Protein AF-A0AAD7CA99-F1 (afdb_monomer)

Secondary structure (DSSP, 8-state):
-HHHHHHHHHHHHHHHTT-S-HHHHHHHHHHHHHHHHHHHHHHT-HHHHHHHHHHHHHHHHHHHHHHHHH--HHHHHHHHHHHHHHHHHHHHHHHHHHHHHHTTT---HHHHHHHHHHHHHHHHHHHHHHHHHHHHHHHHHHHHHHHHHHHHHHHHHHHHHHHHTS--------

Structure (mmCIF, N/CA/C/O backbone):
data_AF-A0AAD7CA99-F1
#
_entry.id   AF-A0AAD7CA99-F1
#
loop_
_atom_site.group_PDB
_atom_site.id
_atom_site.type_symbol
_atom_site.label_atom_id
_atom_site.label_alt_id
_atom_site.label_comp_id
_atom_site.label_asym_id
_atom_site.label_entity_id
_atom_site.label_seq_id
_atom_site.pdbx_PDB_ins_code
_atom_site.Cartn_x
_atom_site.Cartn_y
_atom_site.Cartn_z
_atom_site.occupancy
_atom_site.B_iso_or_equiv
_atom_site.auth_seq_id
_atom_site.auth_comp_id
_atom_site.auth_asym_id
_atom_site.auth_atom_id
_atom_site.pdbx_PDB_model_num
ATOM 1 N N . MET A 1 1 ? 11.800 2.278 20.782 1.00 44.44 1 MET A N 1
ATOM 2 C CA . MET A 1 1 ? 10.510 2.406 21.514 1.00 44.44 1 MET A CA 1
ATOM 3 C C . MET A 1 1 ? 10.045 1.097 22.169 1.00 44.44 1 MET A C 1
ATOM 5 O O . MET A 1 1 ? 9.128 1.158 22.972 1.00 44.44 1 MET A O 1
ATOM 9 N N . SER A 1 2 ? 10.669 -0.055 21.893 1.00 50.59 2 SER A N 1
ATOM 10 C CA . SER A 1 2 ? 10.373 -1.375 22.490 1.00 50.59 2 SER A CA 1
ATOM 11 C C . SER A 1 2 ? 10.890 -1.565 23.922 1.00 50.59 2 SER A C 1
ATOM 13 O O . SER A 1 2 ? 10.285 -2.283 24.718 1.00 50.59 2 SER A O 1
ATOM 15 N N . ASP A 1 3 ? 12.000 -0.910 24.261 1.00 47.12 3 ASP A N 1
ATOM 16 C CA . ASP A 1 3 ? 12.758 -1.244 25.477 1.00 47.12 3 ASP A CA 1
ATOM 17 C C . ASP A 1 3 ? 12.158 -0.602 26.734 1.00 47.12 3 ASP A C 1
ATOM 19 O O . ASP A 1 3 ? 12.303 -1.103 27.844 1.00 47.12 3 ASP A O 1
ATOM 23 N N . PHE A 1 4 ? 11.403 0.483 26.556 1.00 50.31 4 PHE A N 1
ATOM 24 C CA . PHE A 1 4 ? 10.720 1.167 27.652 1.00 50.31 4 PHE A CA 1
ATOM 25 C C . PHE A 1 4 ? 9.493 0.378 28.137 1.00 50.31 4 PHE A C 1
ATOM 27 O O . PHE A 1 4 ? 9.223 0.299 29.334 1.00 50.31 4 PHE A O 1
ATOM 34 N N . THR A 1 5 ? 8.777 -0.267 27.211 1.00 55.59 5 THR A N 1
ATOM 35 C CA . THR A 1 5 ? 7.621 -1.121 27.517 1.00 55.59 5 THR A CA 1
ATOM 36 C C . THR A 1 5 ? 8.023 -2.436 28.182 1.00 55.59 5 THR A C 1
ATOM 38 O O . THR A 1 5 ? 7.312 -2.900 29.073 1.00 55.59 5 THR A O 1
ATOM 41 N N . SER A 1 6 ? 9.174 -3.014 27.812 1.00 57.19 6 SER A N 1
ATOM 42 C CA . SER A 1 6 ? 9.666 -4.241 28.451 1.00 57.19 6 SER A CA 1
ATOM 43 C C . SER A 1 6 ? 10.092 -3.973 29.898 1.00 57.19 6 SER A C 1
ATOM 45 O O . SER A 1 6 ? 9.631 -4.665 30.803 1.00 57.19 6 SER A O 1
ATOM 47 N N . LEU A 1 7 ? 10.850 -2.901 30.150 1.00 56.19 7 LEU A N 1
ATOM 48 C CA . LEU A 1 7 ? 11.260 -2.480 31.497 1.00 56.19 7 LEU A CA 1
ATOM 49 C C . LEU A 1 7 ? 10.072 -2.208 32.429 1.00 56.19 7 LEU A C 1
ATOM 51 O O . LEU A 1 7 ? 10.074 -2.654 33.578 1.00 56.19 7 LEU A O 1
ATOM 55 N N . GLN A 1 8 ? 9.030 -1.535 31.935 1.00 61.47 8 GLN A N 1
ATOM 56 C CA . GLN A 1 8 ? 7.811 -1.295 32.712 1.00 61.47 8 GLN A CA 1
ATOM 57 C C . GLN A 1 8 ? 7.062 -2.590 33.041 1.00 61.47 8 GLN A C 1
ATOM 59 O O . GLN A 1 8 ? 6.598 -2.752 34.169 1.00 61.47 8 GLN A O 1
ATOM 64 N N . SER A 1 9 ? 6.974 -3.533 32.097 1.00 61.31 9 SER A N 1
ATOM 65 C CA . SER A 1 9 ? 6.319 -4.824 32.341 1.00 61.31 9 SER A CA 1
ATOM 66 C C . SER A 1 9 ? 7.059 -5.673 33.384 1.00 61.31 9 SER A C 1
ATOM 68 O O . SER A 1 9 ? 6.419 -6.258 34.256 1.00 61.31 9 SER A O 1
ATOM 70 N N . SER A 1 10 ? 8.395 -5.649 33.381 1.00 59.97 10 SER A N 1
ATOM 71 C CA . SER A 1 10 ? 9.240 -6.340 34.364 1.00 59.97 10 SER A CA 1
ATOM 72 C C . SER A 1 10 ? 9.106 -5.750 35.772 1.00 59.97 10 SER A C 1
ATOM 74 O O . SER A 1 10 ? 8.996 -6.490 36.749 1.00 59.97 10 SER A O 1
ATOM 76 N N . LEU A 1 11 ? 9.061 -4.418 35.886 1.00 66.25 11 LEU A N 1
ATOM 77 C CA . LEU A 1 11 ? 8.853 -3.711 37.157 1.00 66.25 11 LEU A CA 1
ATOM 78 C C . LEU A 1 11 ? 7.442 -3.933 37.721 1.00 66.25 11 LEU A C 1
ATOM 80 O O . LEU A 1 11 ? 7.266 -4.080 38.933 1.00 66.25 11 LEU A O 1
ATOM 84 N N . LEU A 1 12 ? 6.433 -4.002 36.851 1.00 61.66 12 LEU A N 1
ATOM 85 C CA . LEU A 1 12 ? 5.060 -4.322 37.239 1.00 61.66 12 LEU A CA 1
ATOM 86 C C . LEU A 1 12 ? 4.930 -5.771 37.725 1.00 61.66 12 LEU A C 1
ATOM 88 O O . LEU A 1 12 ? 4.331 -6.001 38.771 1.00 61.66 12 LEU A O 1
ATOM 92 N N . LEU A 1 13 ? 5.544 -6.740 37.039 1.00 62.66 13 LEU A N 1
ATOM 93 C CA . LEU A 1 13 ? 5.568 -8.138 37.488 1.00 62.66 13 LEU A CA 1
ATOM 94 C C . LEU A 1 13 ? 6.326 -8.312 38.813 1.00 62.66 13 LEU A C 1
ATOM 96 O O . LEU A 1 13 ? 5.864 -9.051 39.684 1.00 62.66 13 LEU A O 1
ATOM 100 N N . GLY A 1 14 ? 7.437 -7.592 38.997 1.00 62.72 14 GLY A N 1
ATOM 101 C CA . GLY A 1 14 ? 8.191 -7.591 40.253 1.00 62.72 14 GLY A CA 1
ATOM 102 C C . GLY A 1 14 ? 7.420 -6.965 41.419 1.00 62.72 14 GLY A C 1
ATOM 103 O O . GLY A 1 14 ? 7.389 -7.519 42.513 1.00 62.72 14 GLY A O 1
ATOM 104 N N . SER A 1 15 ? 6.723 -5.848 41.201 1.00 63.06 15 SER A N 1
ATOM 105 C CA . SER A 1 15 ? 5.888 -5.223 42.244 1.00 63.06 15 SER A CA 1
ATOM 106 C C . SER A 1 15 ? 4.639 -6.050 42.581 1.00 63.06 15 SER A C 1
ATOM 108 O O . SER A 1 15 ? 4.254 -6.143 43.748 1.00 63.06 15 SER A O 1
ATOM 110 N N . LEU A 1 16 ? 4.058 -6.745 41.598 1.00 59.56 16 LEU A N 1
ATOM 111 C CA . LEU A 1 16 ? 2.977 -7.713 41.806 1.00 59.56 16 LEU A CA 1
ATOM 112 C C . LEU A 1 16 ? 3.415 -8.912 42.661 1.00 59.56 16 LEU A C 1
ATOM 114 O O . LEU A 1 16 ? 2.600 -9.433 43.422 1.00 59.56 16 LEU A O 1
ATOM 118 N N . SER A 1 17 ? 4.686 -9.326 42.604 1.00 64.50 17 SER A N 1
ATOM 119 C CA . SER A 1 17 ? 5.211 -10.432 43.418 1.00 64.50 17 SER A CA 1
ATOM 120 C C . SER A 1 17 ? 5.534 -10.055 44.870 1.00 64.50 17 SER A C 1
ATOM 122 O O . SER A 1 17 ? 5.864 -10.946 45.657 1.00 64.50 17 SER A O 1
ATOM 124 N N . LEU A 1 18 ? 5.426 -8.776 45.245 1.00 65.44 18 LEU A N 1
ATOM 125 C CA . LEU A 1 18 ? 5.705 -8.252 46.592 1.00 65.44 18 LEU A CA 1
ATOM 126 C C . LEU A 1 18 ? 4.449 -8.081 47.464 1.00 65.44 18 LEU A C 1
ATOM 128 O O . LEU A 1 18 ? 4.558 -7.913 48.674 1.00 65.44 18 LEU A O 1
ATOM 132 N N . ILE A 1 19 ? 3.247 -8.168 46.886 1.00 62.38 19 ILE A N 1
ATOM 133 C CA . ILE A 1 19 ? 1.983 -8.008 47.624 1.00 62.38 19 ILE A CA 1
ATOM 134 C C . ILE A 1 19 ? 1.658 -9.321 48.355 1.00 62.38 19 ILE A C 1
ATOM 136 O O . ILE A 1 19 ? 1.400 -10.308 47.682 1.00 62.38 19 ILE A O 1
ATOM 140 N N . PRO A 1 20 ? 1.627 -9.413 49.690 1.00 65.31 20 PRO A N 1
ATOM 141 C CA . PRO A 1 20 ? 1.478 -10.699 50.389 1.00 65.31 20 PRO A CA 1
ATOM 142 C C . PRO A 1 20 ? 0.095 -11.355 50.216 1.00 65.31 20 PRO A C 1
ATOM 144 O O . PRO A 1 20 ? -0.068 -12.540 50.487 1.00 65.31 20 PRO A O 1
ATOM 147 N N . ASN A 1 21 ? -0.907 -10.602 49.751 1.00 75.31 21 ASN A N 1
ATOM 148 C CA . ASN A 1 21 ? -2.284 -11.069 49.643 1.00 75.31 21 ASN A CA 1
ATOM 149 C C . ASN A 1 21 ? -2.626 -11.511 48.207 1.00 75.31 21 ASN A C 1
ATOM 151 O O . ASN A 1 21 ? -2.699 -10.686 47.290 1.00 75.31 21 ASN A O 1
ATOM 155 N N . ASN A 1 22 ? -2.851 -12.814 48.014 1.00 76.88 22 ASN A N 1
ATOM 156 C CA . ASN A 1 22 ? -3.080 -13.416 46.695 1.00 76.88 22 ASN A CA 1
ATOM 157 C C . ASN A 1 22 ? -4.327 -12.858 45.991 1.00 76.88 22 ASN A C 1
ATOM 159 O O . ASN A 1 22 ? -4.307 -12.656 44.780 1.00 76.88 22 ASN A O 1
ATOM 163 N N . THR A 1 23 ? -5.389 -12.537 46.731 1.00 78.50 23 THR A N 1
ATOM 164 C CA . THR A 1 23 ? -6.612 -11.932 46.174 1.00 78.50 23 THR A CA 1
ATOM 165 C C . THR A 1 23 ? -6.355 -10.557 45.562 1.00 78.50 23 THR A C 1
ATOM 167 O O . THR A 1 23 ? -6.818 -10.293 44.455 1.00 78.50 23 THR A O 1
ATOM 170 N N . LEU A 1 24 ? -5.561 -9.701 46.215 1.00 75.62 24 LEU A N 1
ATOM 171 C CA . LEU A 1 24 ? -5.202 -8.384 45.674 1.00 75.62 24 LEU A CA 1
ATOM 172 C C . LEU A 1 24 ? -4.352 -8.498 44.403 1.00 75.62 24 LEU A C 1
ATOM 174 O O . LEU A 1 24 ? -4.574 -7.738 43.461 1.00 75.62 24 LEU A O 1
ATOM 178 N N . ARG A 1 25 ? -3.435 -9.476 44.333 1.00 75.50 25 ARG A N 1
ATOM 179 C CA . ARG A 1 25 ? -2.657 -9.741 43.109 1.00 75.50 25 ARG A CA 1
ATOM 180 C C . ARG A 1 25 ? -3.558 -10.098 41.934 1.00 75.50 25 ARG A C 1
ATOM 182 O O . ARG A 1 25 ? -3.410 -9.508 40.869 1.00 75.50 25 ARG A O 1
ATOM 189 N N . TYR A 1 26 ? -4.503 -11.022 42.123 1.00 80.31 26 TYR A N 1
ATOM 190 C CA . TYR A 1 26 ? -5.419 -11.422 41.050 1.00 80.31 26 TYR A CA 1
ATOM 191 C C . TYR A 1 26 ? -6.293 -10.258 40.570 1.00 80.31 26 TYR A C 1
ATOM 193 O O . TYR A 1 26 ? -6.464 -10.088 39.365 1.00 80.31 26 TYR A O 1
ATOM 201 N N . VAL A 1 27 ? -6.788 -9.418 41.486 1.00 82.12 27 VAL A N 1
ATOM 202 C CA . VAL A 1 27 ? -7.575 -8.222 41.136 1.00 82.12 27 VAL A CA 1
ATOM 203 C C . VAL A 1 27 ? -6.741 -7.219 40.333 1.00 82.12 27 VAL A C 1
ATOM 205 O O . VAL A 1 27 ? -7.214 -6.704 39.322 1.00 82.12 27 VAL A O 1
ATOM 208 N N . LEU A 1 28 ? -5.487 -6.977 40.723 1.00 79.06 28 LEU A N 1
ATOM 209 C CA . LEU A 1 28 ? -4.576 -6.095 39.987 1.00 79.06 28 LEU A CA 1
ATOM 210 C C . LEU A 1 28 ? -4.239 -6.639 38.596 1.00 79.06 28 LEU A C 1
ATOM 212 O O . LEU A 1 28 ? -4.327 -5.894 37.625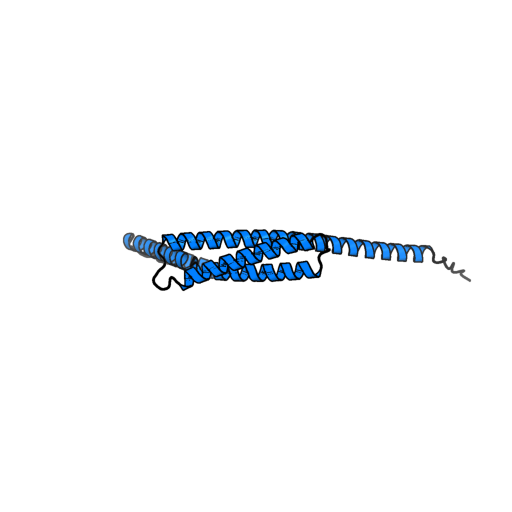 1.00 79.06 28 LEU A O 1
ATOM 216 N N . VAL A 1 29 ? -3.913 -7.929 38.473 1.00 79.81 29 VAL A N 1
ATOM 217 C CA . VAL A 1 29 ? -3.660 -8.565 37.167 1.00 79.81 29 VAL A CA 1
ATOM 218 C C . VAL A 1 29 ? -4.892 -8.472 36.268 1.00 79.81 29 VAL A C 1
ATOM 220 O O . VAL A 1 29 ? -4.762 -8.132 35.093 1.00 79.81 29 VAL A O 1
ATOM 223 N N . ALA A 1 30 ? -6.090 -8.705 36.808 1.00 79.81 30 ALA A N 1
ATOM 224 C CA . ALA A 1 30 ? -7.334 -8.567 36.057 1.00 79.81 30 ALA A CA 1
ATOM 225 C C . ALA A 1 30 ? -7.573 -7.118 35.594 1.00 79.81 30 ALA A C 1
ATOM 227 O O . ALA A 1 30 ? -7.925 -6.897 34.436 1.00 79.81 30 ALA A O 1
ATOM 228 N N . LEU A 1 31 ? -7.329 -6.126 36.456 1.00 82.44 31 LEU A N 1
ATOM 229 C CA . LEU A 1 31 ? -7.438 -4.704 36.109 1.00 82.44 31 LEU A CA 1
ATOM 230 C C . LEU A 1 31 ? -6.410 -4.279 35.052 1.00 82.44 31 LEU A C 1
ATOM 232 O O . LEU A 1 31 ? -6.764 -3.541 34.134 1.00 82.44 31 LEU A O 1
ATOM 236 N N . PHE A 1 32 ? -5.170 -4.768 35.131 1.00 79.25 32 PHE A N 1
ATOM 237 C CA . PHE A 1 32 ? -4.149 -4.538 34.104 1.00 79.25 32 PHE A CA 1
ATOM 238 C C . PHE A 1 32 ? -4.493 -5.223 32.779 1.00 79.25 32 PHE A C 1
ATOM 240 O O . PHE A 1 32 ? -4.318 -4.632 31.717 1.00 79.25 32 PHE A O 1
ATOM 247 N N . GLY A 1 33 ? -5.029 -6.443 32.819 1.00 79.81 33 GLY A N 1
ATOM 248 C CA . GLY A 1 33 ? -5.521 -7.128 31.625 1.00 79.81 33 GLY A CA 1
ATOM 249 C C . GLY A 1 33 ? -6.664 -6.361 30.959 1.00 79.81 33 GLY A C 1
ATOM 250 O O . GLY A 1 33 ? -6.655 -6.163 29.745 1.00 79.81 33 GLY A O 1
ATOM 251 N N . LEU A 1 34 ? -7.615 -5.861 31.753 1.00 81.50 34 LEU A N 1
ATOM 252 C CA . LEU A 1 34 ? -8.715 -5.020 31.277 1.00 81.50 34 LEU A CA 1
ATOM 253 C C . LEU A 1 34 ? -8.217 -3.683 30.724 1.00 81.50 34 LEU A C 1
ATOM 255 O O . LEU A 1 34 ? -8.681 -3.265 29.666 1.00 81.50 34 LEU A O 1
ATOM 259 N N . SER A 1 35 ? -7.263 -3.022 31.383 1.00 74.31 35 SER A N 1
ATOM 260 C CA . SER A 1 35 ? -6.708 -1.758 30.891 1.00 74.31 35 SER A CA 1
ATOM 261 C C . SER A 1 35 ? -5.938 -1.955 29.586 1.00 74.31 35 SER A C 1
ATOM 263 O O . SER A 1 35 ? -6.129 -1.170 28.660 1.00 74.31 35 SER A O 1
ATOM 265 N N . ALA A 1 36 ? -5.165 -3.038 29.458 1.00 73.81 36 ALA A N 1
ATOM 266 C CA . ALA A 1 36 ? -4.483 -3.418 28.223 1.00 73.81 36 ALA A CA 1
ATOM 267 C C . ALA A 1 36 ? -5.476 -3.739 27.095 1.00 73.81 36 ALA A C 1
ATOM 269 O O . ALA A 1 36 ? -5.281 -3.293 25.965 1.00 73.81 36 ALA A O 1
ATOM 270 N N . LEU A 1 37 ? -6.574 -4.440 27.397 1.00 76.38 37 LEU A N 1
ATOM 271 C CA . LEU A 1 37 ? -7.672 -4.693 26.457 1.00 76.38 37 LEU A CA 1
ATOM 272 C C . LEU A 1 37 ? -8.339 -3.395 25.997 1.00 76.38 37 LEU A C 1
ATOM 274 O O . LEU A 1 37 ? -8.536 -3.193 24.800 1.00 76.38 37 LEU A O 1
ATOM 278 N N . VAL A 1 38 ? -8.646 -2.488 26.925 1.00 74.94 38 VAL A N 1
ATOM 279 C CA . VAL A 1 38 ? -9.206 -1.170 26.602 1.00 74.94 38 VAL A CA 1
ATOM 280 C C . VAL A 1 38 ? -8.228 -0.379 25.740 1.00 74.94 38 VAL A C 1
ATOM 282 O O . VAL A 1 38 ? -8.648 0.208 24.745 1.00 74.94 38 VAL A O 1
ATOM 285 N N . HIS A 1 39 ? -6.933 -0.409 26.056 1.00 67.94 39 HIS A N 1
ATOM 286 C CA . HIS A 1 39 ? -5.893 0.237 25.257 1.00 67.94 39 HIS A CA 1
ATOM 287 C C . HIS A 1 39 ? -5.793 -0.365 23.851 1.00 67.94 39 HIS A C 1
ATOM 289 O O . HIS A 1 39 ? -5.711 0.378 22.874 1.00 67.94 39 HIS A O 1
ATOM 295 N N . ALA A 1 40 ? -5.878 -1.690 23.722 1.00 65.75 40 ALA A N 1
ATOM 296 C CA . ALA A 1 40 ? -5.882 -2.381 22.436 1.00 65.75 40 ALA A CA 1
ATOM 297 C C . ALA A 1 40 ? -7.102 -1.995 21.583 1.00 65.75 40 ALA A C 1
ATOM 299 O O . ALA A 1 40 ? -6.956 -1.691 20.399 1.00 65.75 40 ALA A O 1
ATOM 300 N N . ILE A 1 41 ? -8.290 -1.911 22.188 1.00 66.75 41 ILE A N 1
ATOM 301 C CA . ILE A 1 41 ? -9.517 -1.437 21.525 1.00 66.75 41 ILE A CA 1
ATOM 302 C C . ILE A 1 41 ? -9.382 0.041 21.122 1.00 66.75 41 ILE A C 1
ATOM 304 O O . ILE A 1 41 ? -9.840 0.452 20.053 1.00 66.75 41 ILE A O 1
ATOM 308 N N . HIS A 1 42 ? -8.719 0.848 21.952 1.00 64.75 42 HIS A N 1
ATOM 309 C CA . HIS A 1 42 ? -8.448 2.254 21.663 1.00 64.75 42 HIS A CA 1
ATOM 310 C C . HIS A 1 42 ? -7.474 2.438 20.491 1.00 64.75 42 HIS A C 1
ATOM 312 O O . HIS A 1 42 ? -7.680 3.324 19.662 1.00 64.75 42 HIS A O 1
ATOM 318 N N . LEU A 1 43 ? -6.444 1.595 20.397 1.00 59.31 43 LEU A N 1
ATOM 319 C CA . LEU A 1 43 ? -5.476 1.572 19.294 1.00 59.31 43 LEU A CA 1
ATOM 320 C C . LEU A 1 43 ? -6.093 1.041 17.993 1.00 59.31 43 LEU A C 1
ATOM 322 O O . LEU A 1 43 ? -5.735 1.496 16.910 1.00 59.31 43 LEU A O 1
ATOM 326 N N . GLN A 1 44 ? -7.064 0.131 18.087 1.00 64.38 44 GLN A N 1
ATOM 327 C CA . GLN A 1 44 ? -7.839 -0.366 16.946 1.00 64.38 44 GLN A CA 1
ATOM 328 C C . GLN A 1 44 ? -8.971 0.573 16.514 1.00 64.38 44 GLN A C 1
ATOM 330 O O . GLN A 1 44 ? -9.779 0.198 15.666 1.00 64.38 44 GLN A O 1
ATOM 335 N N . ARG A 1 45 ? -9.051 1.800 17.054 1.00 73.62 45 ARG A N 1
ATOM 336 C CA . ARG A 1 45 ? -10.066 2.770 16.628 1.00 73.62 45 ARG A CA 1
ATOM 337 C C . ARG A 1 45 ? -10.060 2.902 15.095 1.00 73.62 45 ARG A C 1
ATOM 339 O O . ARG A 1 45 ? -9.012 3.207 14.521 1.00 73.62 45 ARG A O 1
ATOM 346 N N . PRO A 1 46 ? -11.218 2.737 14.432 1.00 74.25 46 PRO A N 1
ATOM 347 C CA . PRO A 1 46 ? -11.312 2.740 12.976 1.00 74.25 46 PRO A CA 1
ATOM 348 C C . PRO A 1 46 ? -10.835 4.065 12.378 1.00 74.25 46 PRO A C 1
ATOM 350 O O . PRO A 1 46 ? -10.310 4.075 11.277 1.00 74.25 46 PRO A O 1
ATOM 353 N N . SER A 1 47 ? -10.905 5.174 13.122 1.00 77.38 47 SER A N 1
ATOM 354 C CA . SER A 1 47 ? -10.319 6.456 12.712 1.00 77.38 47 SER A CA 1
ATOM 355 C C . SER A 1 47 ? -8.790 6.424 12.583 1.00 77.38 47 SER A C 1
ATOM 357 O O . SER A 1 47 ? -8.248 7.016 11.654 1.00 77.38 47 SER A O 1
ATOM 359 N N . ILE A 1 48 ? -8.088 5.729 13.484 1.00 80.25 48 ILE A N 1
ATOM 360 C CA . ILE A 1 48 ? -6.624 5.586 13.447 1.00 80.25 48 ILE A CA 1
ATOM 361 C C . ILE A 1 48 ? -6.228 4.640 12.311 1.00 80.25 48 ILE A C 1
ATOM 363 O O . ILE A 1 48 ? -5.301 4.926 11.554 1.00 80.25 48 ILE A O 1
ATOM 367 N N . GLN A 1 49 ? -6.954 3.529 12.164 1.00 81.44 49 GLN A N 1
ATOM 368 C CA . GLN A 1 49 ? -6.728 2.578 11.074 1.00 81.44 49 GLN A CA 1
ATOM 369 C C . GLN A 1 49 ? -6.961 3.234 9.706 1.00 81.44 49 GLN A C 1
ATOM 371 O O . GLN A 1 49 ? -6.146 3.068 8.804 1.00 81.44 49 GLN A O 1
ATOM 376 N N . LEU A 1 50 ? -8.012 4.048 9.580 1.00 85.00 50 LEU A N 1
ATOM 377 C CA . LEU A 1 50 ? -8.302 4.816 8.374 1.00 85.00 50 LEU A CA 1
ATOM 378 C C . LEU A 1 50 ? -7.181 5.807 8.039 1.00 85.00 50 LEU A C 1
ATOM 380 O O . LEU A 1 50 ? -6.747 5.856 6.895 1.00 85.00 50 LEU A O 1
ATOM 384 N N . ALA A 1 51 ? -6.674 6.554 9.025 1.00 85.31 51 ALA A N 1
ATOM 385 C CA . ALA A 1 51 ? -5.570 7.492 8.807 1.00 85.31 51 ALA A CA 1
ATOM 386 C C . ALA A 1 51 ? -4.299 6.786 8.304 1.00 85.31 51 ALA A C 1
ATOM 388 O O . ALA A 1 51 ? -3.590 7.309 7.445 1.00 85.31 51 ALA A O 1
ATOM 389 N N . ARG A 1 52 ? -4.029 5.569 8.797 1.00 86.00 52 ARG A N 1
ATOM 390 C CA . ARG A 1 52 ? -2.926 4.740 8.295 1.00 86.00 52 ARG A CA 1
ATOM 391 C C . ARG A 1 52 ? -3.147 4.324 6.838 1.00 86.00 52 ARG A C 1
ATOM 393 O O . ARG A 1 52 ? -2.204 4.400 6.059 1.00 86.00 52 ARG A O 1
ATOM 400 N N . VAL A 1 53 ? -4.364 3.927 6.463 1.00 88.44 53 VAL A N 1
ATOM 401 C CA . VAL A 1 53 ? -4.690 3.595 5.064 1.00 88.44 53 VAL A CA 1
ATOM 402 C C . VAL A 1 53 ? -4.567 4.819 4.164 1.00 88.44 53 VAL A C 1
ATOM 404 O O . VAL A 1 53 ? -3.967 4.721 3.103 1.00 88.44 53 VAL A O 1
ATOM 407 N N . GLU A 1 54 ? -5.070 5.984 4.583 1.00 90.25 54 GLU A N 1
ATOM 408 C CA . GLU A 1 54 ? -4.936 7.234 3.819 1.00 90.25 54 GLU A CA 1
ATOM 409 C C . GLU A 1 54 ? -3.464 7.573 3.537 1.00 90.25 54 GLU A C 1
ATOM 411 O O . GLU A 1 54 ? -3.132 8.015 2.437 1.00 90.25 54 GLU A O 1
ATOM 416 N N . LEU A 1 55 ? -2.579 7.340 4.509 1.00 90.94 55 LEU A N 1
ATOM 417 C CA . LEU A 1 55 ? -1.140 7.518 4.338 1.00 90.94 55 LEU A CA 1
ATOM 418 C C . LEU A 1 55 ? -0.558 6.501 3.343 1.00 90.94 55 LEU A C 1
ATOM 420 O O . LEU A 1 55 ? 0.144 6.901 2.421 1.00 90.94 55 LEU A O 1
ATOM 424 N N . GLN A 1 56 ? -0.913 5.219 3.456 1.00 89.56 56 GLN A N 1
ATOM 425 C CA . GLN A 1 56 ? -0.464 4.184 2.514 1.00 89.56 56 GLN A CA 1
ATOM 426 C C . GLN A 1 56 ? -0.949 4.434 1.079 1.00 89.56 56 GLN A C 1
ATOM 428 O O . GLN A 1 56 ? -0.208 4.193 0.127 1.00 89.56 56 GLN A O 1
ATOM 433 N N . VAL A 1 57 ? -2.175 4.936 0.909 1.00 91.12 57 VAL A N 1
ATOM 434 C CA . VAL A 1 57 ? -2.712 5.323 -0.403 1.00 91.12 57 VAL A CA 1
ATOM 435 C C . VAL A 1 57 ? -1.870 6.443 -1.010 1.00 91.12 57 VAL A C 1
ATOM 437 O O . VAL A 1 57 ? -1.524 6.351 -2.182 1.00 91.12 57 VAL A O 1
ATOM 440 N N . LYS A 1 58 ? -1.499 7.464 -0.224 1.00 91.31 58 LYS A N 1
ATOM 441 C CA . LYS A 1 58 ? -0.637 8.561 -0.696 1.00 91.31 58 LYS A CA 1
ATOM 442 C C . LYS A 1 58 ? 0.754 8.078 -1.098 1.00 91.31 58 LYS A C 1
ATOM 444 O O . LYS A 1 58 ? 1.195 8.400 -2.192 1.00 91.31 58 LYS A O 1
ATOM 449 N N . GLU A 1 59 ? 1.401 7.265 -0.263 1.00 90.88 59 GLU A N 1
ATOM 450 C CA . GLU A 1 59 ? 2.702 6.665 -0.598 1.00 90.88 59 GLU A CA 1
ATOM 451 C C . GLU A 1 59 ? 2.622 5.867 -1.906 1.00 90.88 59 GLU A C 1
ATOM 453 O O . GLU A 1 59 ? 3.478 5.983 -2.776 1.00 90.88 59 GLU A O 1
ATOM 458 N N . THR A 1 60 ? 1.558 5.081 -2.082 1.00 89.25 60 THR A N 1
ATOM 459 C CA . THR A 1 60 ? 1.368 4.276 -3.296 1.00 89.25 60 THR A CA 1
ATOM 460 C C . THR A 1 60 ? 1.103 5.156 -4.523 1.00 89.25 60 THR A C 1
ATOM 462 O O . THR A 1 60 ? 1.590 4.856 -5.609 1.00 89.25 60 THR A O 1
ATOM 465 N N . GLU A 1 61 ? 0.375 6.264 -4.362 1.00 91.19 61 GLU A N 1
ATOM 466 C CA . GLU A 1 61 ? 0.133 7.255 -5.418 1.00 91.19 61 GLU A CA 1
ATOM 467 C C . GLU A 1 61 ? 1.451 7.890 -5.895 1.00 91.19 61 GLU A C 1
ATOM 469 O O . GLU A 1 61 ? 1.681 7.991 -7.101 1.00 91.19 61 GLU A O 1
ATOM 474 N N . GLU A 1 62 ? 2.350 8.231 -4.967 1.00 90.25 62 GLU A N 1
ATOM 475 C CA . GLU A 1 62 ? 3.692 8.743 -5.274 1.00 90.25 62 GLU A CA 1
ATOM 476 C C . GLU A 1 62 ? 4.546 7.707 -6.016 1.00 90.25 62 GLU A C 1
ATOM 478 O O . GLU A 1 62 ? 5.167 8.036 -7.027 1.00 90.25 62 GLU A O 1
ATOM 483 N N . ILE A 1 63 ? 4.526 6.441 -5.583 1.00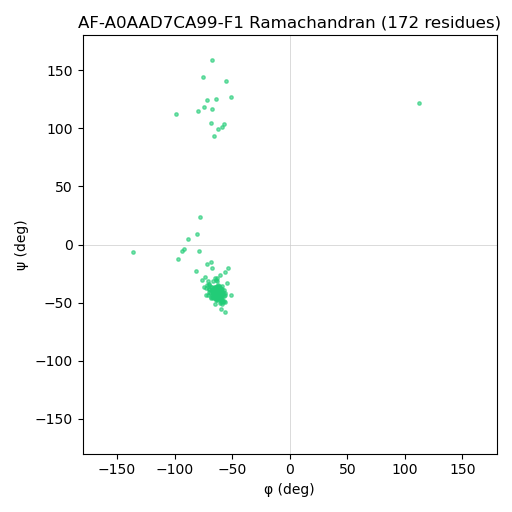 87.19 63 ILE A N 1
ATOM 484 C CA . ILE A 1 63 ? 5.267 5.357 -6.251 1.00 87.19 63 ILE A CA 1
ATOM 485 C C . ILE A 1 63 ? 4.739 5.132 -7.676 1.00 87.19 63 ILE A C 1
ATOM 487 O O . ILE A 1 63 ? 5.529 4.954 -8.602 1.00 87.19 63 ILE A O 1
ATOM 491 N N . ILE A 1 64 ? 3.421 5.181 -7.891 1.00 87.88 64 ILE A N 1
ATOM 492 C CA . ILE A 1 64 ? 2.826 5.057 -9.232 1.00 87.88 64 ILE A CA 1
ATOM 493 C C . ILE A 1 64 ? 3.222 6.238 -10.121 1.00 87.88 64 ILE A C 1
ATOM 495 O O . ILE A 1 64 ? 3.549 6.040 -11.293 1.00 87.88 64 ILE A O 1
ATOM 499 N N . GLN A 1 65 ? 3.185 7.467 -9.598 1.00 88.06 65 GLN A N 1
ATOM 500 C CA . GLN A 1 65 ? 3.612 8.650 -10.351 1.00 88.06 65 GLN A CA 1
ATOM 501 C C . GLN A 1 65 ? 5.090 8.569 -10.726 1.00 88.06 65 GLN A C 1
ATOM 503 O O . GLN A 1 65 ? 5.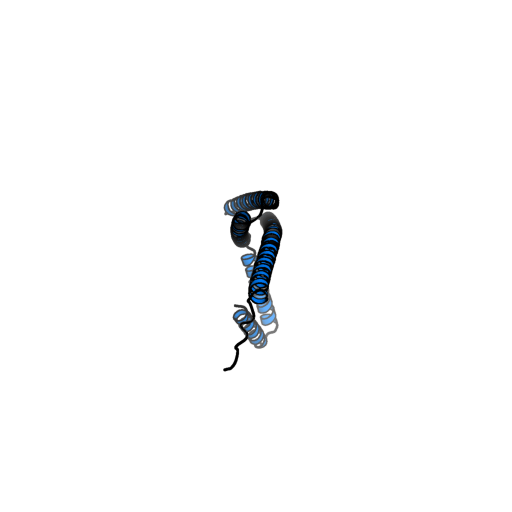442 8.844 -11.875 1.00 88.06 65 GLN A O 1
ATOM 508 N N . TYR A 1 66 ? 5.927 8.133 -9.783 1.00 86.75 66 TYR A N 1
ATOM 509 C CA . TYR A 1 66 ? 7.329 7.841 -10.026 1.00 86.75 66 TYR A CA 1
ATOM 510 C C . TYR A 1 66 ? 7.450 6.813 -11.159 1.00 86.75 66 TYR A C 1
ATOM 512 O O . TYR A 1 66 ? 7.971 7.164 -12.215 1.00 86.75 66 TYR A O 1
ATOM 520 N N . ALA A 1 67 ? 6.849 5.626 -11.028 1.00 85.50 67 ALA A N 1
ATOM 521 C CA . ALA A 1 67 ? 6.878 4.560 -12.036 1.00 85.50 67 ALA A CA 1
ATOM 522 C C . ALA A 1 67 ? 6.469 5.033 -13.440 1.00 85.50 67 ALA A C 1
ATOM 524 O O . ALA A 1 67 ? 7.133 4.728 -14.433 1.00 85.50 67 ALA A O 1
ATOM 525 N N . ARG A 1 68 ? 5.414 5.848 -13.539 1.00 84.19 68 ARG A N 1
ATOM 526 C CA . ARG A 1 68 ? 4.940 6.403 -14.816 1.00 84.19 68 ARG A CA 1
ATOM 527 C C . ARG A 1 68 ? 5.942 7.318 -15.508 1.00 84.19 68 ARG A C 1
ATOM 529 O O . ARG A 1 68 ? 5.897 7.418 -16.729 1.00 84.19 68 ARG A O 1
ATOM 536 N N . SER A 1 69 ? 6.810 7.997 -14.762 1.00 83.56 69 SER A N 1
ATOM 537 C CA . SER A 1 69 ? 7.767 8.946 -15.344 1.00 83.56 69 SER A CA 1
ATOM 538 C C . SER A 1 69 ? 8.899 8.275 -16.126 1.00 83.56 69 SER A C 1
ATOM 540 O O . SER A 1 69 ? 9.567 8.938 -16.918 1.00 83.56 69 SER A O 1
ATOM 542 N N . PHE A 1 70 ? 9.110 6.970 -15.936 1.00 80.38 70 PHE A N 1
ATOM 543 C CA . PHE A 1 70 ? 10.233 6.254 -16.538 1.00 80.38 70 PHE A CA 1
ATOM 544 C C . PHE A 1 70 ? 9.899 4.887 -17.142 1.00 80.38 70 PHE A C 1
ATOM 546 O O . PHE A 1 70 ? 10.777 4.303 -17.780 1.00 80.38 70 PHE A O 1
ATOM 553 N N . CYS A 1 71 ? 8.675 4.378 -16.970 1.00 76.00 71 CYS A N 1
ATOM 554 C CA . CYS A 1 71 ? 8.274 3.096 -17.545 1.00 76.00 71 CYS A CA 1
ATOM 555 C C . CYS A 1 71 ? 8.011 3.168 -19.060 1.00 76.00 71 CYS A C 1
ATOM 557 O O . CYS A 1 71 ? 7.453 4.153 -19.556 1.00 76.00 71 CYS A O 1
ATOM 559 N N . PRO A 1 72 ? 8.353 2.103 -19.805 1.00 73.19 72 PRO A N 1
ATOM 560 C CA . PRO A 1 72 ? 8.057 1.994 -21.228 1.00 73.19 72 PRO A CA 1
ATOM 561 C C . PRO A 1 72 ? 6.546 1.868 -21.494 1.00 73.19 72 PRO A C 1
ATOM 563 O O . PRO A 1 72 ? 5.768 1.429 -20.648 1.00 73.19 72 PRO A O 1
ATOM 566 N N . ALA A 1 73 ? 6.119 2.195 -22.720 1.00 71.25 73 ALA A N 1
ATOM 567 C CA . ALA A 1 73 ? 4.704 2.238 -23.121 1.00 71.25 73 ALA A CA 1
ATOM 568 C C . ALA A 1 73 ? 3.923 0.924 -22.891 1.00 71.25 73 ALA A C 1
ATOM 570 O O . ALA A 1 73 ? 2.702 0.952 -22.751 1.00 71.25 73 ALA A O 1
ATOM 571 N N . LYS A 1 74 ? 4.617 -0.220 -22.833 1.00 73.12 74 LYS A N 1
ATOM 572 C CA . LYS A 1 74 ? 4.019 -1.542 -22.599 1.00 73.12 74 LYS A CA 1
ATOM 573 C C . LYS A 1 74 ? 3.499 -1.709 -21.165 1.00 73.12 74 LYS A C 1
ATOM 575 O O . LYS A 1 74 ? 2.413 -2.250 -20.981 1.00 73.12 74 LYS A O 1
ATOM 580 N N . ASP A 1 75 ? 4.223 -1.175 -20.184 1.00 76.50 75 ASP A N 1
ATOM 581 C CA . ASP A 1 75 ? 3.867 -1.247 -18.758 1.00 76.50 75 ASP A CA 1
ATOM 582 C C . ASP A 1 75 ? 3.072 -0.013 -18.297 1.00 76.50 75 ASP A C 1
ATOM 584 O O . ASP A 1 75 ? 2.543 0.049 -17.189 1.00 76.50 75 ASP A O 1
ATOM 588 N N . PHE A 1 76 ? 2.910 0.976 -19.179 1.00 77.38 76 PHE A N 1
ATOM 589 C CA . PHE A 1 76 ? 2.074 2.144 -18.917 1.00 77.38 76 PHE A CA 1
ATOM 590 C C . PHE A 1 76 ? 0.592 1.778 -18.734 1.00 77.38 76 PHE A C 1
ATOM 592 O O . PHE A 1 76 ? -0.092 2.374 -17.903 1.00 77.38 76 PHE A O 1
ATOM 599 N N . LEU A 1 77 ? 0.095 0.781 -19.477 1.00 79.56 77 LEU A N 1
ATOM 600 C CA . LEU A 1 77 ? -1.281 0.286 -19.352 1.00 79.56 77 LEU A CA 1
ATOM 601 C C . LEU A 1 77 ? -1.520 -0.397 -18.002 1.00 79.56 77 LEU A C 1
ATOM 603 O O . LEU A 1 77 ? -2.499 -0.075 -17.332 1.00 79.56 77 LEU A O 1
ATOM 607 N N . SER A 1 78 ? -0.602 -1.260 -17.559 1.00 83.62 78 SER A N 1
ATOM 608 C CA . SER A 1 78 ? -0.716 -1.937 -16.263 1.00 83.62 78 SER A CA 1
ATOM 609 C C . SER A 1 78 ? -0.613 -0.943 -15.100 1.00 83.62 78 SER A C 1
ATOM 611 O O . SER A 1 78 ? -1.427 -0.989 -14.180 1.00 83.62 78 SER A O 1
ATOM 613 N N . LEU A 1 79 ? 0.289 0.043 -15.167 1.00 85.50 79 LEU A N 1
ATOM 614 C CA . LEU A 1 79 ? 0.336 1.167 -14.215 1.00 85.50 79 LEU A CA 1
ATOM 615 C C . LEU A 1 79 ? -0.912 2.068 -14.288 1.00 85.50 79 LEU A C 1
ATOM 617 O O . LEU A 1 79 ? -1.294 2.714 -13.306 1.00 85.50 79 LEU A O 1
ATOM 621 N N . GLY A 1 80 ? -1.543 2.148 -15.458 1.00 86.06 80 GLY A N 1
ATOM 622 C CA . GLY A 1 80 ? -2.843 2.773 -15.680 1.00 86.06 80 GLY A CA 1
ATOM 623 C C . GLY A 1 80 ? -3.929 2.101 -14.850 1.00 86.06 80 GLY A C 1
ATOM 624 O O . GLY A 1 80 ? -4.573 2.760 -14.034 1.00 86.06 80 GLY A O 1
ATOM 625 N N . GLU A 1 81 ? -4.065 0.788 -15.010 1.00 88.81 81 GLU A N 1
ATOM 626 C CA . GLU A 1 81 ? -5.019 -0.043 -14.275 1.00 88.81 81 GLU A CA 1
ATOM 627 C C . GLU A 1 81 ? -4.789 0.038 -12.764 1.00 88.81 81 GLU A C 1
ATOM 629 O O . GLU A 1 81 ? -5.729 0.318 -12.022 1.00 88.81 81 GLU A O 1
ATOM 634 N N . GLN A 1 82 ? -3.544 -0.107 -12.294 1.00 87.88 82 GLN A N 1
ATOM 635 C CA . GLN A 1 82 ? -3.221 -0.015 -10.862 1.00 87.88 82 GLN A CA 1
ATOM 636 C C . GLN A 1 82 ? -3.621 1.338 -10.250 1.00 87.88 82 GLN A C 1
ATOM 638 O O . GLN A 1 82 ? -4.102 1.395 -9.119 1.00 87.88 82 GLN A O 1
ATOM 643 N N . ALA A 1 83 ? -3.493 2.435 -11.001 1.00 89.00 83 ALA A N 1
ATOM 644 C CA . ALA A 1 83 ? -3.952 3.743 -10.539 1.00 89.00 83 ALA A CA 1
ATOM 645 C C . ALA A 1 83 ? -5.483 3.850 -10.468 1.00 89.00 83 ALA A C 1
ATOM 647 O O . ALA A 1 83 ? -6.003 4.517 -9.574 1.00 89.00 83 ALA A O 1
ATOM 648 N N . VAL A 1 84 ? -6.208 3.206 -11.389 1.00 91.69 84 VAL A N 1
ATOM 649 C CA . VAL A 1 84 ? -7.679 3.146 -11.348 1.00 91.69 84 VAL A CA 1
ATOM 650 C C . VAL A 1 84 ? -8.136 2.373 -10.113 1.00 91.69 84 VAL A C 1
ATOM 652 O O . VAL A 1 84 ? -8.958 2.883 -9.352 1.00 91.69 84 VAL A O 1
ATOM 655 N N . TRP A 1 85 ? -7.533 1.215 -9.838 1.00 90.38 85 TRP A N 1
ATOM 656 C CA . TRP A 1 85 ? -7.800 0.457 -8.612 1.00 90.38 85 TRP A CA 1
ATOM 657 C C . TRP A 1 85 ? -7.495 1.277 -7.352 1.00 90.38 85 TRP A C 1
ATOM 659 O O . TRP A 1 85 ? -8.289 1.299 -6.411 1.00 90.38 85 TRP A O 1
ATOM 669 N N . LEU A 1 86 ? -6.393 2.033 -7.340 1.00 90.44 86 LEU A N 1
ATOM 670 C CA . LEU A 1 86 ? -6.058 2.901 -6.208 1.00 90.44 86 LEU A CA 1
ATOM 671 C C . LEU A 1 86 ? -7.102 4.014 -5.998 1.00 90.44 86 LEU A C 1
ATOM 673 O O . LEU A 1 86 ? -7.431 4.347 -4.855 1.00 90.44 86 LEU A O 1
ATOM 677 N N . LEU A 1 87 ? -7.664 4.570 -7.077 1.00 91.56 87 LEU A N 1
ATOM 678 C CA . LEU A 1 87 ? -8.757 5.546 -7.008 1.00 91.56 87 LEU A CA 1
ATOM 679 C C . LEU A 1 87 ? -10.037 4.937 -6.423 1.00 91.56 87 LEU A C 1
ATOM 681 O O . LEU A 1 87 ? -10.713 5.592 -5.623 1.00 91.56 87 LEU A O 1
ATOM 685 N N . GLU A 1 88 ? -10.360 3.692 -6.766 1.00 91.25 88 GLU A N 1
ATOM 686 C CA . GLU A 1 88 ? -11.494 2.975 -6.173 1.00 91.25 88 GLU A CA 1
ATOM 687 C C . GLU A 1 88 ? -11.305 2.756 -4.670 1.00 91.25 88 GLU A C 1
ATOM 689 O O . GLU A 1 88 ? -12.228 2.998 -3.880 1.00 91.25 88 GLU A O 1
ATOM 694 N N . VAL A 1 89 ? -10.092 2.400 -4.240 1.00 89.00 89 VAL A N 1
ATOM 695 C CA . VAL A 1 89 ? -9.780 2.286 -2.811 1.00 89.00 89 VAL A CA 1
ATOM 696 C C . VAL A 1 89 ? -9.900 3.646 -2.116 1.00 89.00 89 VAL A C 1
ATOM 698 O O . VAL A 1 89 ? -10.540 3.747 -1.069 1.00 89.00 89 VAL A O 1
ATOM 701 N N . LYS A 1 90 ? -9.388 4.725 -2.717 1.00 91.19 90 LYS A N 1
ATOM 702 C CA . LYS A 1 90 ? -9.503 6.102 -2.192 1.00 91.19 90 LYS A CA 1
ATOM 703 C C . LYS A 1 90 ? -10.962 6.544 -2.035 1.00 91.19 90 LYS A C 1
ATOM 705 O O . LYS A 1 90 ? -11.321 7.194 -1.044 1.00 91.19 90 LYS A O 1
ATOM 710 N N . ARG A 1 91 ? -11.825 6.160 -2.981 1.00 90.19 91 ARG A N 1
ATOM 711 C CA . ARG A 1 91 ? -13.274 6.385 -2.902 1.00 90.19 91 ARG A CA 1
ATOM 712 C C . ARG A 1 91 ? -13.888 5.619 -1.731 1.00 90.19 91 ARG A C 1
ATOM 714 O O . ARG A 1 91 ? -14.619 6.215 -0.942 1.00 90.19 91 ARG A O 1
ATOM 721 N N . THR A 1 92 ? -13.559 4.340 -1.580 1.00 87.44 92 THR A N 1
ATOM 722 C CA . THR A 1 92 ? -14.053 3.493 -0.481 1.00 87.44 92 THR A CA 1
ATOM 723 C C . THR A 1 92 ? -13.618 4.029 0.884 1.00 87.44 92 THR A C 1
ATOM 725 O O . THR A 1 92 ? -14.445 4.200 1.779 1.00 87.44 92 THR A O 1
ATOM 728 N N . VAL A 1 93 ? -12.350 4.418 1.019 1.00 88.50 93 VAL A N 1
ATOM 729 C CA . VAL A 1 93 ? -11.790 5.079 2.211 1.00 88.50 93 VAL A CA 1
ATOM 730 C C . VAL A 1 93 ? -12.561 6.357 2.553 1.00 88.50 93 VAL A C 1
ATOM 732 O O . VAL A 1 93 ? -12.894 6.588 3.716 1.00 88.50 93 VAL A O 1
ATOM 735 N N . SER A 1 94 ? -12.922 7.164 1.552 1.00 87.94 94 SER A N 1
ATOM 736 C CA . SER A 1 94 ? -13.718 8.381 1.766 1.00 87.94 94 SER A CA 1
ATOM 737 C C . SER A 1 94 ? -15.134 8.075 2.271 1.00 87.94 94 SER A C 1
ATOM 739 O O . SER A 1 94 ? -15.618 8.750 3.177 1.00 87.94 94 SER A O 1
ATOM 741 N N . ILE A 1 95 ? -15.782 7.026 1.754 1.00 87.25 95 ILE A N 1
ATOM 742 C CA . ILE A 1 95 ? -17.105 6.578 2.226 1.00 87.25 95 ILE A CA 1
ATOM 743 C C . ILE A 1 95 ? -17.025 6.116 3.688 1.00 87.25 95 ILE A C 1
ATOM 745 O O . ILE A 1 95 ? -17.823 6.536 4.529 1.00 87.25 95 ILE A O 1
ATOM 749 N N . VAL A 1 96 ? -16.016 5.306 4.015 1.00 85.88 96 VAL A N 1
ATOM 750 C CA . VAL A 1 96 ? -15.745 4.840 5.383 1.00 85.88 96 VAL A CA 1
ATOM 751 C C . VAL A 1 96 ? -15.511 6.025 6.328 1.00 85.88 96 VAL A C 1
ATOM 753 O O . VAL A 1 96 ? -16.050 6.052 7.437 1.00 85.88 96 VAL A O 1
ATOM 756 N N . LYS A 1 97 ? -14.775 7.048 5.881 1.00 85.06 97 LYS A N 1
ATOM 757 C CA . LYS A 1 97 ? -14.556 8.294 6.629 1.00 85.06 97 LYS A CA 1
ATOM 758 C C . LYS A 1 97 ? -15.862 9.007 6.958 1.00 85.06 97 LYS A C 1
ATOM 760 O O . LYS A 1 97 ? -16.069 9.389 8.110 1.00 85.06 97 LYS A O 1
ATOM 765 N N . CYS A 1 98 ? -16.740 9.168 5.969 1.00 83.94 98 CYS A N 1
ATOM 766 C CA . CYS A 1 98 ? -18.052 9.783 6.156 1.00 83.94 98 CYS A CA 1
ATOM 767 C C . CYS A 1 98 ? -18.878 9.018 7.196 1.00 83.94 98 CYS A C 1
ATOM 769 O O . CYS A 1 98 ? -19.394 9.636 8.124 1.00 83.94 98 CYS A O 1
ATOM 771 N N . HIS A 1 99 ? -18.911 7.685 7.126 1.00 81.56 99 HIS A N 1
ATOM 772 C CA . HIS A 1 99 ? -19.616 6.866 8.116 1.00 81.56 99 HIS A CA 1
ATOM 773 C C . HIS A 1 99 ? -19.065 7.009 9.539 1.00 81.56 99 HIS A C 1
ATOM 775 O O . HIS A 1 99 ? -19.834 7.036 10.502 1.00 81.56 99 HIS A O 1
ATOM 781 N N . ILE A 1 100 ? -17.745 7.132 9.695 1.00 79.31 100 ILE A N 1
ATOM 782 C CA . ILE A 1 100 ? -17.129 7.375 11.005 1.00 79.31 100 ILE A CA 1
ATOM 783 C C . ILE A 1 100 ? -17.523 8.763 11.529 1.00 79.31 100 ILE A C 1
ATOM 785 O O . ILE A 1 100 ? -17.916 8.882 12.692 1.00 79.31 100 ILE A O 1
ATOM 789 N N . LEU A 1 101 ? -17.468 9.796 10.680 1.00 79.25 101 LEU A N 1
ATOM 790 C CA . LEU A 1 101 ? -17.803 11.182 11.036 1.00 79.25 101 LEU A CA 1
ATOM 791 C C . LEU A 1 101 ? -19.285 11.392 11.362 1.00 79.25 101 LEU A C 1
ATOM 793 O O . LEU A 1 101 ? -19.605 12.247 12.185 1.00 79.25 101 LEU A O 1
ATOM 797 N N . GLU A 1 102 ? -20.179 10.635 10.732 1.00 77.56 102 GLU A N 1
ATOM 798 C CA . GLU A 1 102 ? -21.622 10.687 10.980 1.00 77.56 102 GLU A CA 1
ATOM 799 C C . GLU A 1 102 ? -21.991 10.024 12.319 1.00 77.56 102 GLU A C 1
ATOM 801 O O . GLU A 1 102 ? -22.931 10.427 12.999 1.00 77.56 102 GLU A O 1
ATOM 806 N N . SER A 1 103 ? -21.191 9.057 12.772 1.00 69.62 103 SER A N 1
ATOM 807 C CA . SER A 1 103 ? -21.461 8.258 13.973 1.00 69.62 103 SER A CA 1
ATOM 808 C C . SER A 1 103 ? -21.156 8.933 15.324 1.00 69.62 103 SER A C 1
ATOM 810 O O . SER A 1 103 ? -20.958 8.248 16.332 1.00 69.62 103 SER A O 1
ATOM 812 N N . LYS A 1 104 ? -21.142 10.272 15.384 1.00 62.38 104 LYS A N 1
ATOM 813 C CA . LYS A 1 104 ? -20.805 11.063 16.591 1.00 62.38 104 LYS A CA 1
ATOM 814 C C . LYS A 1 104 ? -21.620 10.699 17.845 1.00 62.38 104 LYS A C 1
ATOM 816 O O . LYS A 1 104 ? -21.166 10.985 18.946 1.00 62.38 104 LYS A O 1
ATOM 821 N N . SER A 1 105 ? -22.777 10.051 17.696 1.00 58.84 105 SER A N 1
ATOM 822 C CA . SER A 1 105 ? -23.653 9.576 18.780 1.00 58.84 105 SER A CA 1
ATOM 823 C C . SER A 1 105 ? -23.340 8.164 19.307 1.00 58.84 105 SER A C 1
ATOM 825 O O . SER A 1 105 ? -24.046 7.668 20.182 1.00 58.84 105 SER A O 1
ATOM 827 N N . GLY A 1 106 ? -22.272 7.524 18.826 1.00 63.00 106 GLY A N 1
ATOM 828 C CA . GLY A 1 106 ? -21.833 6.204 19.273 1.00 63.00 106 GLY A CA 1
ATOM 829 C C . GLY A 1 106 ? -22.007 5.140 18.192 1.00 63.00 106 GLY A C 1
ATOM 830 O O . GLY A 1 106 ? -23.100 4.858 17.703 1.00 63.00 106 GLY A O 1
ATOM 831 N N . LEU A 1 107 ? -20.896 4.505 17.827 1.00 68.00 107 LEU A N 1
ATOM 832 C CA . LEU A 1 107 ? -20.881 3.359 16.926 1.00 68.00 107 LEU A CA 1
ATOM 833 C C . LEU A 1 107 ? -21.382 2.112 17.657 1.00 68.00 107 LEU A C 1
ATOM 835 O O . LEU A 1 107 ? -20.750 1.637 18.597 1.00 68.00 107 LEU A O 1
ATOM 839 N N . SER A 1 108 ? -22.485 1.528 17.179 1.00 79.94 108 SER A N 1
ATOM 840 C CA . SER A 1 108 ? -22.853 0.163 17.571 1.00 79.94 108 SER A CA 1
ATOM 841 C C . SER A 1 108 ? -21.694 -0.789 17.269 1.00 79.94 108 SER A C 1
ATOM 843 O O . SER A 1 108 ? -21.075 -0.705 16.205 1.00 79.94 108 SER A O 1
ATOM 845 N N . TRP A 1 109 ? -21.445 -1.746 18.164 1.00 76.56 109 TRP A N 1
ATOM 846 C CA . TRP A 1 109 ? -20.363 -2.727 18.033 1.00 76.56 109 TRP A CA 1
ATOM 847 C C . TRP A 1 109 ? -20.407 -3.492 16.697 1.00 76.56 109 TRP A C 1
ATOM 849 O O . TRP A 1 109 ? -19.372 -3.793 16.104 1.00 76.56 109 TRP A O 1
ATOM 859 N N . LYS A 1 110 ? -21.614 -3.737 16.161 1.00 78.69 110 LYS A N 1
ATOM 860 C CA . LYS A 1 110 ? -21.797 -4.341 14.831 1.00 78.69 110 LYS A CA 1
ATOM 861 C C . LYS A 1 110 ? -21.246 -3.453 13.710 1.00 78.69 110 LYS A C 1
ATOM 863 O O . LYS A 1 110 ? -20.525 -3.947 12.850 1.00 78.69 110 LYS A O 1
ATOM 868 N N . LYS A 1 111 ? -21.549 -2.150 13.739 1.00 79.38 111 LYS A N 1
ATOM 869 C CA . LYS A 1 111 ? -21.055 -1.173 12.755 1.00 79.38 111 LYS A CA 1
ATOM 870 C C . LYS A 1 111 ? -19.546 -0.971 12.880 1.00 79.38 111 LYS A C 1
ATOM 872 O O . LYS A 1 111 ? -18.865 -0.931 11.866 1.00 79.38 111 LYS A O 1
ATOM 877 N N . TYR A 1 112 ? -19.025 -0.930 14.108 1.00 80.62 112 TYR A N 1
ATOM 878 C CA . TYR A 1 112 ? -17.584 -0.875 14.366 1.00 80.62 112 TYR A CA 1
ATOM 879 C C . TYR A 1 112 ? -16.858 -2.054 13.705 1.00 80.62 112 TYR A C 1
ATOM 881 O O . TYR A 1 112 ? -15.911 -1.853 12.954 1.00 80.62 112 TYR A O 1
ATOM 889 N N . ARG A 1 113 ? -17.348 -3.284 13.915 1.00 80.38 113 ARG A N 1
ATOM 890 C CA . ARG A 1 113 ? -16.734 -4.486 13.335 1.00 80.38 113 ARG A CA 1
ATOM 891 C C . ARG A 1 113 ? -16.803 -4.513 11.807 1.00 80.38 113 ARG A C 1
ATOM 893 O O . ARG A 1 113 ? -15.869 -5.009 11.187 1.00 80.38 113 ARG A O 1
ATOM 900 N N . LEU A 1 114 ? -17.891 -4.021 11.213 1.00 84.25 114 LEU A N 1
ATOM 901 C CA . LEU A 1 114 ? -18.012 -3.891 9.757 1.00 84.25 114 LEU A CA 1
ATOM 902 C C . LEU A 1 114 ? -16.992 -2.885 9.214 1.00 84.25 114 LEU A C 1
ATOM 904 O O . LEU A 1 114 ? -16.177 -3.260 8.383 1.00 84.25 114 LEU A O 1
ATOM 908 N N . LEU A 1 115 ? -16.929 -1.681 9.788 1.00 83.94 115 LEU A N 1
ATOM 909 C CA . LEU A 1 115 ? -15.952 -0.658 9.398 1.00 83.94 115 LEU A CA 1
ATOM 910 C C . LEU A 1 115 ? -14.510 -1.155 9.524 1.00 83.94 115 LEU A C 1
ATOM 912 O O . LEU A 1 115 ? -13.714 -0.958 8.615 1.00 83.94 115 LEU A O 1
ATOM 916 N N . SER A 1 116 ? -14.162 -1.839 10.616 1.00 81.94 116 SER A N 1
ATOM 917 C CA . SER A 1 116 ? -12.822 -2.416 10.772 1.00 81.94 116 SER A CA 1
ATOM 918 C C . SER A 1 116 ? -12.510 -3.479 9.715 1.00 81.94 116 SER A C 1
ATOM 920 O O . SER A 1 116 ? -11.365 -3.577 9.282 1.00 81.94 116 SER A O 1
ATOM 922 N N . LYS A 1 117 ? -13.502 -4.269 9.281 1.00 86.06 117 LYS A N 1
ATOM 923 C CA . LYS A 1 117 ? -13.321 -5.223 8.178 1.00 86.06 117 LYS A CA 1
ATOM 924 C C . LYS A 1 117 ? -13.120 -4.504 6.849 1.00 86.06 117 LYS A C 1
ATOM 926 O O . LYS A 1 117 ? -12.193 -4.855 6.131 1.00 86.06 117 LYS A O 1
ATOM 931 N N . ASP A 1 118 ? -13.931 -3.494 6.558 1.00 87.19 118 ASP A N 1
ATOM 932 C CA . ASP A 1 118 ? -13.835 -2.728 5.313 1.00 87.19 118 ASP A CA 1
ATOM 933 C C . ASP A 1 118 ? -12.485 -2.005 5.216 1.00 87.19 118 ASP A C 1
ATOM 935 O O . ASP A 1 118 ? -11.827 -2.036 4.178 1.00 87.19 118 ASP A O 1
ATOM 939 N N . ILE A 1 119 ? -12.009 -1.436 6.330 1.00 86.06 119 ILE A N 1
ATOM 940 C CA . ILE A 1 119 ? -10.673 -0.834 6.415 1.00 86.06 119 ILE A CA 1
ATOM 941 C C . ILE A 1 119 ? -9.586 -1.892 6.201 1.00 86.06 119 ILE A C 1
ATOM 943 O O . ILE A 1 119 ? -8.637 -1.640 5.465 1.00 86.06 119 ILE A O 1
ATOM 947 N N . ALA A 1 120 ? -9.710 -3.079 6.804 1.00 86.31 120 ALA A N 1
ATOM 948 C CA . ALA A 1 120 ? -8.739 -4.156 6.615 1.00 86.31 120 ALA A CA 1
ATOM 949 C C . ALA A 1 120 ? -8.677 -4.643 5.158 1.00 86.31 120 ALA A C 1
ATOM 951 O O . ALA A 1 120 ? -7.586 -4.912 4.658 1.00 86.31 120 ALA A O 1
ATOM 952 N N . LEU A 1 121 ? -9.816 -4.713 4.463 1.00 89.75 121 LEU A N 1
ATOM 953 C CA . LEU A 1 121 ? -9.851 -5.011 3.029 1.00 89.75 121 LEU A CA 1
ATOM 954 C C . LEU A 1 121 ? -9.140 -3.919 2.224 1.00 89.75 121 LEU A C 1
ATOM 956 O O . LEU A 1 121 ? -8.264 -4.239 1.426 1.00 89.75 121 LEU A O 1
ATOM 960 N N . CYS A 1 122 ? -9.404 -2.642 2.524 1.00 89.12 122 CYS A N 1
ATOM 961 C CA . CYS A 1 122 ? -8.702 -1.529 1.880 1.00 89.12 122 CYS A CA 1
ATOM 962 C C . CYS A 1 122 ? -7.180 -1.607 2.087 1.00 89.12 122 CYS A C 1
ATOM 964 O O . CYS A 1 122 ? -6.431 -1.368 1.146 1.00 89.12 122 CYS A O 1
ATOM 966 N N . VAL A 1 123 ? -6.704 -1.969 3.289 1.00 89.31 123 VAL A N 1
ATOM 967 C CA . VAL A 1 123 ? -5.264 -2.176 3.547 1.00 89.31 123 VAL A CA 1
ATOM 968 C C . VAL A 1 123 ? -4.697 -3.242 2.611 1.00 89.31 123 VAL A C 1
ATOM 970 O O . VAL A 1 123 ? -3.656 -3.023 1.995 1.00 89.31 123 VAL A O 1
ATOM 973 N N . LEU A 1 124 ? -5.366 -4.393 2.511 1.00 91.44 124 LEU A N 1
ATOM 974 C CA . LEU A 1 124 ? -4.901 -5.503 1.681 1.00 91.44 124 LEU A CA 1
ATOM 975 C C . LEU A 1 124 ? -4.862 -5.121 0.202 1.00 91.44 124 LEU A C 1
ATOM 977 O O . LEU A 1 124 ? -3.910 -5.474 -0.491 1.00 91.44 124 LEU A O 1
ATOM 981 N N . ASP A 1 125 ? -5.861 -4.388 -0.277 1.00 90.94 125 ASP A N 1
ATOM 982 C CA . ASP A 1 125 ? -5.915 -3.969 -1.674 1.00 90.94 125 ASP A CA 1
ATOM 983 C C . ASP A 1 125 ? -4.827 -2.938 -1.990 1.00 90.94 125 ASP A C 1
ATOM 985 O O . ASP A 1 125 ? -4.114 -3.098 -2.980 1.00 90.94 125 ASP A O 1
ATOM 989 N N . VAL A 1 126 ? -4.584 -1.964 -1.105 1.00 91.12 126 VAL A N 1
ATOM 990 C CA . VAL A 1 126 ? -3.453 -1.026 -1.252 1.00 91.12 126 VAL A CA 1
ATOM 991 C C . VAL A 1 126 ? -2.119 -1.766 -1.250 1.00 91.12 126 VAL A C 1
ATOM 993 O O . VAL A 1 126 ? -1.257 -1.463 -2.068 1.00 91.12 126 VAL A O 1
ATOM 996 N N . GLN A 1 127 ? -1.940 -2.762 -0.379 1.00 91.50 127 GLN A N 1
ATOM 997 C CA . GLN A 1 127 ? -0.714 -3.563 -0.343 1.00 91.50 127 GLN A CA 1
ATOM 998 C C . GLN A 1 127 ? -0.497 -4.361 -1.630 1.00 91.50 127 GLN A C 1
ATOM 1000 O O . GLN A 1 127 ? 0.630 -4.419 -2.117 1.00 91.50 127 GLN A O 1
ATOM 1005 N N . LYS A 1 128 ? -1.554 -4.946 -2.204 1.00 91.75 128 LYS A N 1
ATOM 1006 C CA . LYS A 1 128 ? -1.467 -5.655 -3.490 1.00 91.75 128 LYS A CA 1
ATOM 1007 C C . LYS A 1 128 ? -1.094 -4.710 -4.627 1.00 91.75 128 LYS A C 1
ATOM 1009 O O . LYS A 1 128 ? -0.205 -5.039 -5.406 1.00 91.75 128 LYS A O 1
ATOM 1014 N N . ILE A 1 129 ? -1.744 -3.546 -4.696 1.00 89.31 129 ILE A N 1
ATOM 1015 C CA . ILE A 1 129 ? -1.453 -2.518 -5.704 1.00 89.31 129 ILE A CA 1
ATOM 1016 C C . ILE A 1 129 ? 0.001 -2.070 -5.566 1.00 89.31 129 ILE A C 1
ATOM 1018 O O . ILE A 1 129 ? 0.750 -2.083 -6.538 1.00 89.31 129 ILE A O 1
ATOM 1022 N N . ARG A 1 130 ? 0.429 -1.742 -4.344 1.00 90.25 130 ARG A N 1
ATOM 1023 C CA . ARG A 1 130 ? 1.804 -1.334 -4.057 1.00 90.25 130 ARG A CA 1
ATOM 1024 C C . ARG A 1 130 ? 2.813 -2.397 -4.481 1.00 90.25 130 ARG A C 1
ATOM 1026 O O . ARG A 1 130 ? 3.746 -2.061 -5.197 1.00 90.25 130 ARG A O 1
ATOM 1033 N N . ALA A 1 131 ? 2.604 -3.659 -4.110 1.00 90.12 131 ALA A N 1
ATOM 1034 C CA . ALA A 1 131 ? 3.496 -4.752 -4.494 1.00 90.12 131 ALA A CA 1
ATOM 1035 C C . ALA A 1 131 ? 3.571 -4.936 -6.019 1.00 90.12 131 ALA A C 1
ATOM 1037 O O . ALA A 1 131 ? 4.649 -5.169 -6.560 1.00 90.12 131 ALA A O 1
ATOM 1038 N N . ALA A 1 132 ? 2.443 -4.799 -6.726 1.00 88.12 132 ALA A N 1
ATOM 1039 C CA . ALA A 1 132 ? 2.418 -4.875 -8.184 1.00 88.12 132 ALA A CA 1
ATOM 1040 C C . ALA A 1 132 ? 3.225 -3.738 -8.830 1.00 88.12 132 ALA A C 1
ATOM 1042 O O . ALA A 1 132 ? 3.976 -3.971 -9.774 1.00 88.12 132 ALA A O 1
ATOM 1043 N N . VAL A 1 133 ? 3.103 -2.517 -8.305 1.00 87.56 133 VAL A N 1
ATOM 1044 C CA . VAL A 1 133 ? 3.835 -1.348 -8.811 1.00 87.56 133 VAL A CA 1
ATOM 1045 C C . VAL A 1 133 ? 5.324 -1.442 -8.472 1.00 87.56 133 VAL A C 1
ATOM 1047 O O . VAL A 1 133 ? 6.156 -1.183 -9.336 1.00 87.56 133 VAL A O 1
ATOM 1050 N N . GLU A 1 134 ? 5.676 -1.850 -7.252 1.00 89.12 134 GLU A N 1
ATOM 1051 C CA . GLU A 1 134 ? 7.068 -2.063 -6.836 1.00 89.12 134 GLU A CA 1
ATOM 1052 C C . GLU A 1 134 ? 7.757 -3.121 -7.705 1.00 89.12 134 GLU A C 1
ATOM 1054 O O . GLU A 1 134 ? 8.908 -2.931 -8.086 1.00 89.12 134 GLU A O 1
ATOM 1059 N N . LEU A 1 135 ? 7.047 -4.185 -8.097 1.00 87.94 135 LEU A N 1
ATOM 1060 C CA . LEU A 1 135 ? 7.579 -5.192 -9.014 1.00 87.94 135 LEU A CA 1
ATOM 1061 C C . LEU A 1 135 ? 7.914 -4.587 -10.382 1.00 87.94 135 LEU A C 1
ATOM 1063 O O . LEU A 1 135 ? 8.996 -4.840 -10.903 1.00 87.94 135 LEU A O 1
ATOM 1067 N N . VAL A 1 136 ? 7.033 -3.750 -10.938 1.00 86.19 136 VAL A N 1
ATOM 1068 C CA . VAL A 1 136 ? 7.295 -3.049 -12.208 1.00 86.19 136 VAL A CA 1
ATOM 1069 C C . VAL A 1 136 ? 8.525 -2.144 -12.084 1.00 86.19 136 VAL A C 1
ATOM 1071 O O . VAL A 1 136 ? 9.423 -2.203 -12.925 1.00 86.19 136 VAL A O 1
ATOM 1074 N N . VAL A 1 137 ? 8.609 -1.353 -11.011 1.00 86.69 137 VAL A N 1
ATOM 1075 C CA . VAL A 1 137 ? 9.755 -0.466 -10.753 1.00 86.69 137 VAL A CA 1
ATOM 1076 C C . VAL A 1 137 ? 11.057 -1.260 -10.634 1.00 86.69 137 VAL A C 1
ATOM 1078 O O . VAL A 1 137 ? 12.056 -0.887 -11.245 1.00 86.69 137 VAL A O 1
ATOM 1081 N N . GLU A 1 138 ? 11.048 -2.368 -9.898 1.00 87.75 138 GLU A N 1
ATOM 1082 C CA . GLU A 1 138 ? 12.223 -3.222 -9.719 1.00 87.75 138 GLU A CA 1
ATOM 1083 C C . GLU A 1 138 ? 12.668 -3.854 -11.043 1.00 87.75 138 GLU A C 1
ATOM 1085 O O . GLU A 1 138 ? 13.852 -3.815 -11.380 1.00 87.75 138 GLU A O 1
ATOM 1090 N N . THR A 1 139 ? 11.729 -4.366 -11.846 1.00 86.50 139 THR A N 1
ATOM 1091 C CA . THR A 1 139 ? 12.060 -4.926 -13.166 1.00 86.50 139 THR A CA 1
ATOM 1092 C C . THR A 1 139 ? 12.678 -3.890 -14.105 1.00 86.50 139 THR A C 1
ATOM 1094 O O . THR A 1 139 ? 13.635 -4.194 -14.818 1.00 86.50 139 THR A O 1
ATOM 1097 N N . GLU A 1 140 ? 12.194 -2.649 -14.075 1.00 84.25 140 GLU A N 1
ATOM 1098 C CA . GLU A 1 140 ? 12.733 -1.571 -14.904 1.00 84.25 140 GLU A CA 1
ATOM 1099 C C . GLU A 1 140 ? 14.106 -1.097 -14.404 1.00 84.25 140 GLU A C 1
ATOM 1101 O O . GLU A 1 140 ? 15.006 -0.843 -15.209 1.00 84.25 140 GLU A O 1
ATOM 1106 N N . ASN A 1 141 ? 14.320 -1.049 -13.087 1.00 85.50 141 ASN A N 1
ATOM 1107 C CA . ASN A 1 141 ? 15.632 -0.762 -12.507 1.00 85.50 141 ASN A CA 1
ATOM 1108 C C . ASN A 1 141 ? 16.672 -1.816 -12.913 1.00 85.50 141 ASN A C 1
ATOM 1110 O O . ASN A 1 141 ? 17.786 -1.463 -13.305 1.00 85.50 141 ASN A O 1
ATOM 1114 N N . GLN A 1 142 ? 16.305 -3.100 -12.889 1.00 86.81 142 GLN A N 1
ATOM 1115 C CA . GLN A 1 142 ? 17.178 -4.190 -13.334 1.00 86.81 142 GLN A CA 1
ATOM 1116 C C . GLN A 1 142 ? 17.498 -4.099 -14.828 1.00 86.81 142 GLN A C 1
ATOM 1118 O O . GLN A 1 142 ? 18.652 -4.296 -15.224 1.00 86.81 142 GLN A O 1
ATOM 1123 N N . ARG A 1 143 ? 16.509 -3.743 -15.660 1.00 84.62 143 ARG A N 1
ATOM 1124 C CA . ARG A 1 143 ? 16.723 -3.511 -17.096 1.00 84.62 143 ARG A CA 1
ATOM 1125 C C . ARG A 1 143 ? 17.748 -2.402 -17.323 1.00 84.62 143 ARG A C 1
ATOM 1127 O O . ARG A 1 143 ? 18.739 -2.627 -18.012 1.00 84.62 143 ARG A O 1
ATOM 1134 N N . ARG A 1 144 ? 17.563 -1.247 -16.679 1.00 84.00 144 ARG A N 1
ATOM 1135 C CA . ARG A 1 144 ? 18.474 -0.091 -16.781 1.00 84.00 144 ARG A CA 1
ATOM 1136 C C . ARG A 1 144 ? 19.880 -0.401 -16.292 1.00 84.00 144 ARG A C 1
ATOM 1138 O O . ARG A 1 144 ? 20.854 0.030 -16.902 1.00 84.00 144 ARG A O 1
ATOM 1145 N N . PHE A 1 145 ? 19.996 -1.157 -15.206 1.00 86.75 145 PHE A N 1
ATOM 1146 C CA . PHE A 1 145 ? 21.293 -1.579 -14.690 1.00 86.75 145 PHE A CA 1
ATOM 1147 C C . PHE A 1 145 ? 22.024 -2.489 -15.686 1.00 86.75 145 PHE A C 1
ATOM 1149 O O . PHE A 1 145 ? 23.208 -2.296 -15.948 1.00 86.75 145 PHE A O 1
ATOM 1156 N N . THR A 1 146 ? 21.304 -3.428 -16.303 1.00 87.62 146 THR A N 1
ATOM 1157 C CA . THR A 1 146 ? 21.865 -4.325 -17.326 1.00 87.62 146 THR A CA 1
ATOM 1158 C C . THR A 1 146 ? 22.281 -3.556 -18.583 1.00 87.62 146 THR A C 1
ATOM 1160 O O . THR A 1 146 ? 23.352 -3.804 -19.131 1.00 87.62 146 THR A O 1
ATOM 1163 N N . GLU A 1 147 ? 21.475 -2.585 -19.019 1.00 86.31 147 GLU A N 1
ATOM 1164 C CA . GLU A 1 147 ? 21.816 -1.689 -20.134 1.00 86.31 147 GLU A CA 1
ATOM 1165 C C . GLU A 1 147 ? 23.081 -0.875 -19.836 1.00 86.31 147 GLU A C 1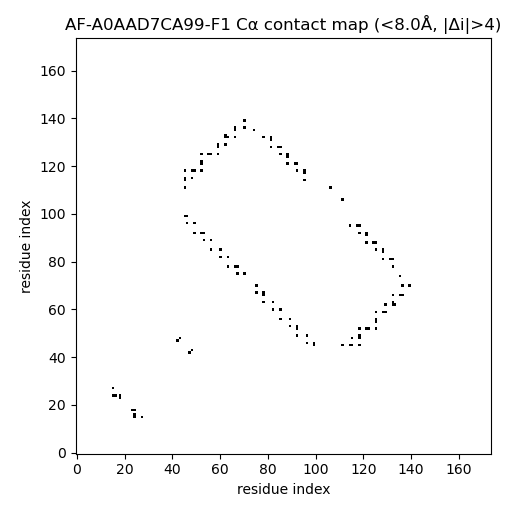
ATOM 1167 O O . GLU A 1 147 ? 23.990 -0.843 -20.663 1.00 86.31 147 GLU A O 1
ATOM 1172 N N . SER A 1 148 ? 23.197 -0.315 -18.629 1.00 85.19 148 SER A N 1
ATOM 1173 C CA . SER A 1 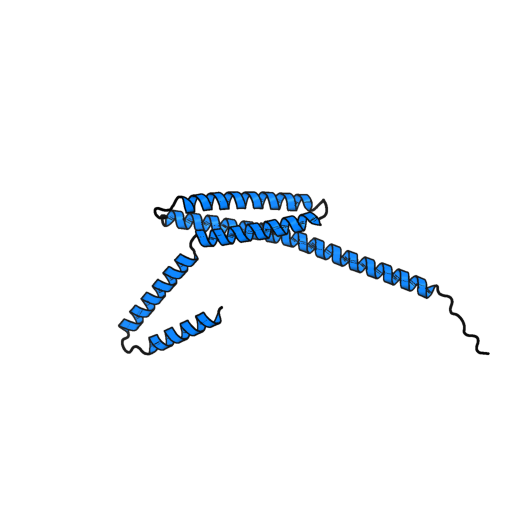148 ? 24.390 0.426 -18.210 1.00 85.19 148 SER A CA 1
ATOM 1174 C C . SER A 1 148 ? 25.651 -0.445 -18.206 1.00 85.19 148 SER A C 1
ATOM 1176 O O . SER A 1 148 ? 26.693 -0.005 -18.693 1.00 85.19 148 SER A O 1
ATOM 1178 N N . ILE A 1 149 ? 25.573 -1.690 -17.721 1.00 87.69 149 ILE A N 1
ATOM 1179 C CA . ILE A 1 149 ? 26.708 -2.626 -17.771 1.00 87.69 149 ILE A CA 1
ATOM 1180 C C . ILE A 1 149 ? 27.117 -2.884 -19.223 1.00 87.69 149 ILE A C 1
ATOM 1182 O O . ILE A 1 149 ? 28.288 -2.712 -19.565 1.00 87.69 149 ILE A O 1
ATOM 1186 N N . ASN A 1 150 ? 26.160 -3.216 -20.090 1.00 84.75 150 ASN A N 1
ATOM 1187 C CA . ASN A 1 150 ? 26.427 -3.495 -21.501 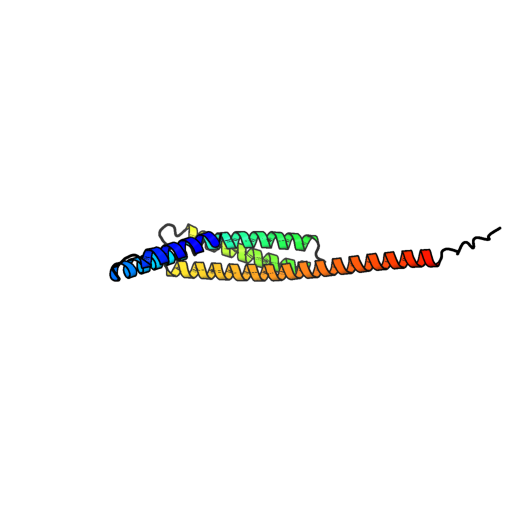1.00 84.75 150 ASN A CA 1
ATOM 1188 C C . ASN A 1 150 ? 27.069 -2.295 -22.223 1.00 84.75 150 ASN A C 1
ATOM 1190 O O . ASN A 1 150 ? 27.983 -2.473 -23.032 1.00 84.75 150 ASN A O 1
ATOM 1194 N N . GLU A 1 151 ? 26.641 -1.068 -21.917 1.00 84.94 151 GLU A N 1
ATOM 1195 C CA . GL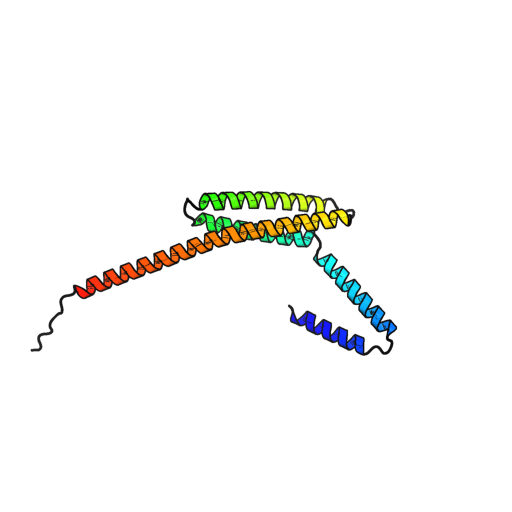U A 1 151 ? 27.262 0.154 -22.440 1.00 84.94 151 GLU A CA 1
ATOM 1196 C C . GLU A 1 151 ? 28.718 0.290 -21.979 1.00 84.94 151 GLU A C 1
ATOM 1198 O O . GLU A 1 151 ? 29.601 0.572 -22.793 1.00 84.94 151 GLU A O 1
ATOM 1203 N N . THR A 1 152 ? 29.001 0.035 -20.698 1.00 85.06 152 THR A N 1
ATOM 1204 C CA . THR A 1 152 ? 30.377 0.095 -20.177 1.00 85.06 152 THR A CA 1
ATOM 1205 C C . THR A 1 152 ? 31.279 -0.988 -20.766 1.00 85.06 152 THR A C 1
ATOM 1207 O O . THR A 1 152 ? 32.433 -0.706 -21.093 1.00 85.06 152 THR A O 1
ATOM 1210 N N . GLU A 1 153 ? 30.765 -2.202 -20.976 1.00 83.62 153 GLU A N 1
ATOM 1211 C CA . GLU A 1 153 ? 31.510 -3.295 -21.608 1.00 83.62 153 GLU A CA 1
ATOM 1212 C C . GLU A 1 153 ? 31.808 -2.996 -23.079 1.00 83.62 153 GLU A C 1
ATOM 1214 O O . GLU A 1 153 ? 32.936 -3.199 -23.534 1.00 83.62 153 GLU A O 1
ATOM 1219 N N . SER A 1 154 ? 30.838 -2.439 -23.809 1.00 81.19 154 SER A N 1
ATOM 1220 C CA . SER A 1 154 ? 31.022 -1.975 -25.188 1.00 81.19 154 SER A CA 1
ATOM 1221 C C . SER A 1 154 ? 32.090 -0.879 -25.284 1.00 81.19 154 SER A C 1
ATOM 1223 O O . SER A 1 154 ? 32.983 -0.945 -26.135 1.00 81.19 154 SER A O 1
ATOM 1225 N N . LEU A 1 155 ? 32.067 0.099 -24.370 1.00 82.12 155 LEU A N 1
ATOM 1226 C CA . LEU A 1 155 ? 33.081 1.155 -24.309 1.00 82.12 155 LEU A CA 1
ATOM 1227 C C . LEU A 1 155 ? 34.472 0.586 -24.007 1.00 82.12 155 LEU A C 1
ATOM 1229 O O . LEU A 1 155 ? 35.436 0.936 -24.689 1.00 82.12 155 LEU A O 1
ATOM 1233 N N . LEU A 1 156 ? 34.588 -0.321 -23.035 1.00 83.50 156 LEU A N 1
ATOM 1234 C CA . LEU A 1 156 ? 35.850 -0.989 -22.703 1.00 83.50 156 LEU A CA 1
ATOM 1235 C C . LEU A 1 156 ? 36.381 -1.828 -23.873 1.00 83.50 156 LEU A C 1
ATOM 1237 O O . LEU A 1 156 ? 37.581 -1.787 -24.155 1.00 83.50 156 LEU A O 1
ATOM 1241 N N . ALA A 1 157 ? 35.512 -2.544 -24.587 1.00 80.81 157 ALA A N 1
ATOM 1242 C CA . ALA A 1 157 ? 35.880 -3.294 -25.785 1.00 80.81 157 ALA A CA 1
ATOM 1243 C C . ALA A 1 157 ? 36.374 -2.367 -26.910 1.00 80.81 157 ALA A C 1
ATOM 1245 O O . ALA A 1 157 ? 37.399 -2.650 -27.535 1.00 80.81 157 ALA A O 1
ATOM 1246 N N . GLY A 1 158 ? 35.707 -1.228 -27.122 1.00 81.69 158 GLY A N 1
ATOM 1247 C CA . GLY A 1 158 ? 36.133 -0.195 -28.070 1.00 81.69 158 GLY A CA 1
ATOM 1248 C C . GLY A 1 158 ? 37.488 0.423 -27.712 1.00 81.69 158 GLY A C 1
ATOM 1249 O O . GLY A 1 158 ? 38.360 0.543 -28.576 1.00 81.69 158 GLY A O 1
ATOM 1250 N N . PHE A 1 159 ? 37.713 0.740 -26.433 1.00 81.19 159 PHE A N 1
ATOM 1251 C CA . PHE A 1 159 ? 39.016 1.197 -25.940 1.00 81.19 159 PHE A CA 1
ATOM 1252 C C . PHE A 1 15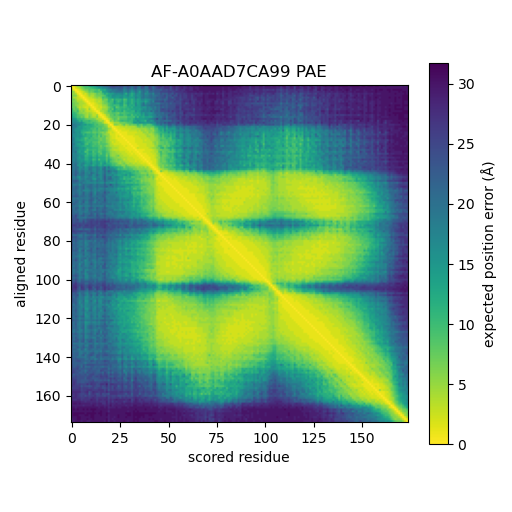9 ? 40.106 0.144 -26.156 1.00 81.19 159 PHE A C 1
ATOM 1254 O O . PHE A 1 159 ? 41.190 0.472 -26.638 1.00 81.19 159 PHE A O 1
ATOM 1261 N N . ARG A 1 160 ? 39.827 -1.129 -25.863 1.00 80.56 160 ARG A N 1
ATOM 1262 C CA . ARG A 1 160 ? 40.788 -2.224 -26.053 1.00 80.56 160 ARG A CA 1
ATOM 1263 C C . ARG A 1 160 ? 41.169 -2.404 -27.522 1.00 80.56 160 ARG A C 1
ATOM 1265 O O . ARG A 1 160 ? 42.351 -2.490 -27.834 1.00 80.56 160 ARG A O 1
ATOM 1272 N N . ALA A 1 161 ? 40.192 -2.345 -28.426 1.00 78.69 161 ALA A N 1
ATOM 1273 C CA . ALA A 1 161 ? 40.426 -2.415 -29.867 1.00 78.69 161 ALA A CA 1
ATOM 1274 C C . ALA A 1 161 ? 41.255 -1.232 -30.408 1.00 78.69 161 ALA A C 1
ATOM 1276 O O . ALA A 1 161 ? 42.003 -1.394 -31.375 1.00 78.69 161 ALA A O 1
ATOM 1277 N N . LEU A 1 162 ? 41.146 -0.047 -29.796 1.00 76.56 162 LEU A N 1
ATOM 1278 C CA . LEU A 1 162 ? 41.991 1.109 -30.118 1.00 76.56 162 LEU A CA 1
ATOM 1279 C C . LEU A 1 162 ? 43.441 0.911 -29.655 1.00 76.56 162 LEU A C 1
ATOM 1281 O O . LEU A 1 162 ? 44.361 1.242 -30.402 1.00 76.56 162 LEU A O 1
ATOM 1285 N N . PHE A 1 163 ? 43.653 0.342 -28.465 1.00 71.62 163 PHE A N 1
ATOM 1286 C CA . PHE A 1 163 ? 44.995 0.043 -27.954 1.00 71.62 163 PHE A CA 1
ATOM 1287 C C . PHE A 1 163 ? 45.682 -1.098 -28.713 1.00 71.62 163 PHE A C 1
ATOM 1289 O O . PHE A 1 163 ? 46.867 -0.982 -29.018 1.00 71.62 163 PHE A O 1
ATOM 1296 N N . ASP A 1 164 ? 44.951 -2.144 -29.102 1.00 70.12 164 ASP A N 1
ATOM 1297 C CA . ASP A 1 164 ? 45.503 -3.250 -29.899 1.00 70.12 164 ASP A CA 1
ATOM 1298 C C . ASP A 1 164 ? 45.882 -2.821 -31.333 1.00 70.12 164 ASP A C 1
ATOM 1300 O O . ASP A 1 164 ? 46.701 -3.467 -31.988 1.00 70.12 164 ASP A O 1
ATOM 1304 N N . ARG A 1 165 ? 45.328 -1.705 -31.830 1.00 62.06 165 ARG A N 1
ATOM 1305 C CA . ARG A 1 165 ? 45.697 -1.090 -33.119 1.00 62.06 165 ARG A CA 1
ATOM 1306 C C . ARG A 1 165 ? 46.801 -0.034 -33.018 1.00 62.06 165 ARG A C 1
ATOM 1308 O O . ARG A 1 165 ? 47.220 0.483 -34.056 1.00 62.06 165 ARG A O 1
ATOM 1315 N N . ALA A 1 166 ? 47.281 0.302 -31.822 1.00 59.81 166 ALA A N 1
ATOM 1316 C CA . ALA A 1 166 ? 48.368 1.262 -31.673 1.00 59.81 166 ALA A CA 1
ATOM 1317 C C . ALA A 1 166 ? 49.693 0.629 -32.153 1.00 59.81 166 ALA A C 1
ATOM 1319 O O . ALA A 1 166 ? 50.073 -0.438 -31.666 1.00 59.81 166 ALA A O 1
ATOM 1320 N N . PRO A 1 167 ? 50.425 1.244 -33.104 1.00 55.94 167 PRO A N 1
ATOM 1321 C CA . PRO A 1 167 ? 51.680 0.683 -33.581 1.00 55.94 167 PRO A CA 1
ATOM 1322 C C . PRO A 1 167 ? 52.690 0.651 -32.432 1.00 55.94 167 PRO A C 1
ATOM 1324 O O . PRO A 1 167 ? 52.975 1.674 -31.808 1.00 55.94 167 PRO A O 1
ATOM 1327 N N . VAL A 1 168 ? 53.244 -0.534 -32.164 1.00 58.81 168 VAL A N 1
ATOM 1328 C CA . VAL A 1 168 ? 54.357 -0.720 -31.231 1.00 58.81 168 VAL A CA 1
ATOM 1329 C C . VAL A 1 168 ? 55.519 0.134 -31.729 1.00 58.81 168 VAL A C 1
ATOM 1331 O O . VAL A 1 168 ? 56.221 -0.239 -32.671 1.00 58.81 168 VAL A O 1
ATOM 1334 N N . VAL A 1 169 ? 55.717 1.302 -31.116 1.00 60.31 169 VAL A N 1
ATOM 1335 C CA . VAL A 1 169 ? 56.895 2.136 -31.352 1.00 60.31 169 VAL A CA 1
ATOM 1336 C C . VAL A 1 169 ? 58.089 1.346 -30.826 1.00 60.31 169 VAL A C 1
ATOM 1338 O O . VAL A 1 169 ? 58.402 1.377 -29.635 1.00 60.31 169 VAL A O 1
ATOM 1341 N N . ARG A 1 170 ? 58.737 0.578 -31.713 1.00 50.34 170 ARG A N 1
ATOM 1342 C CA . ARG A 1 170 ? 60.043 -0.028 -31.447 1.00 50.34 170 ARG A CA 1
ATOM 1343 C C . ARG A 1 170 ? 60.991 1.113 -31.104 1.00 50.34 170 ARG A C 1
ATOM 1345 O O . ARG A 1 170 ? 61.441 1.835 -31.990 1.00 50.34 170 ARG A O 1
ATOM 1352 N N . ARG A 1 171 ? 61.295 1.276 -29.816 1.00 53.41 171 ARG A N 1
ATOM 1353 C CA . ARG A 1 171 ? 62.453 2.056 -29.385 1.00 53.41 171 ARG A CA 1
ATOM 1354 C C . ARG A 1 171 ? 63.692 1.354 -29.931 1.00 53.41 171 ARG A C 1
ATOM 1356 O O . ARG A 1 171 ? 64.120 0.331 -29.406 1.00 53.41 171 ARG A O 1
ATOM 1363 N N . SER A 1 172 ? 64.205 1.881 -31.036 1.00 48.59 172 SER A N 1
ATOM 1364 C CA . SER A 1 172 ? 65.552 1.604 -31.509 1.00 48.59 172 SER A CA 1
ATOM 1365 C C . SER A 1 172 ? 66.508 2.243 -30.509 1.00 48.59 172 SER A C 1
ATOM 1367 O O . SER A 1 172 ? 66.615 3.466 -30.471 1.00 48.59 172 SER A O 1
ATOM 1369 N N . ASN A 1 173 ? 67.142 1.429 -29.666 1.00 48.12 173 ASN A N 1
ATOM 1370 C CA . ASN A 1 173 ? 68.273 1.875 -28.860 1.00 48.12 173 ASN A CA 1
ATOM 1371 C C . ASN A 1 173 ? 69.441 2.164 -29.812 1.00 48.12 173 ASN A C 1
ATOM 1373 O O . ASN A 1 173 ? 69.911 1.252 -30.494 1.00 48.12 173 ASN A O 1
ATOM 1377 N N . VAL A 1 174 ? 69.862 3.427 -29.855 1.00 48.16 174 VAL A N 1
ATOM 1378 C CA . VAL A 1 174 ? 71.182 3.872 -30.319 1.00 48.16 174 VAL A CA 1
ATOM 1379 C C . VAL A 1 174 ? 71.871 4.496 -29.120 1.00 48.16 174 VAL A C 1
ATOM 1381 O O . VAL A 1 174 ? 71.181 5.269 -28.416 1.00 48.16 174 VAL A O 1
#

Nearest PDB structures (foldseek):
  8dt0-assembly1_A  TM=5.554E-01  e=6.625E-01  synthetic construct
  5sw8-assembly1_B  TM=3.651E-01  e=3.338E+00  Homo sapiens
  7sqc-assembly1_1H  TM=3.758E-01  e=6.676E+00  Chlamydomonas reinhardtii

Sequence (174 aa):
MSDFTSLQSSLLLGSLSLIPNNTLRYVLVALFGLSALVHAIHLQRPSIQLARVELQVKETEEIIQYARSFCPAKDFLSLGEQAVWLLEVKRTVSIVKCHILESKSGLSWKKYRLLSKDIALCVLDVQKIRAAVELVVETENQRRFTESINETESLLAGFRALFDRAPVVRRSNV

Mean predicted aligned error: 13.78 Å

Organism: NCBI:txid1738132

Radius of gyration: 30.46 Å; Cα contacts (8 Å, |Δi|>4): 68; chains: 1; bounding box: 95×25×84 Å

pLDDT: mean 78.15, std 11.88, range [44.44, 91.75]

Solven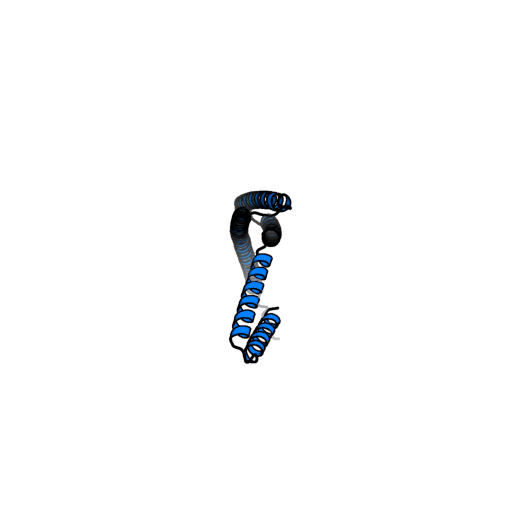t-accessible surface area (backbone atoms only — not comparable to full-atom values): 9794 Å² total; per-residue (Å²): 127,68,67,64,58,52,55,52,52,52,52,51,53,55,55,52,72,67,55,90,50,68,68,61,43,54,53,50,52,50,51,51,52,50,51,52,50,50,50,50,55,59,67,63,31,56,70,56,53,46,53,53,44,56,51,52,50,50,54,40,51,52,51,50,54,54,43,62,75,75,53,57,80,80,55,45,56,58,56,47,51,47,50,52,54,49,49,54,46,53,51,50,52,50,53,52,50,50,56,58,67,70,36,79,88,62,71,53,70,69,58,47,55,49,52,46,48,56,51,51,50,47,46,52,51,52,51,52,45,38,52,55,50,50,51,54,46,50,56,51,51,52,50,52,52,53,52,52,50,53,53,53,52,51,51,50,51,52,52,48,57,53,59,76,66,53,78,82,79,75,79,76,87,126

Foldseek 3Di:
DVPVVVVVVVVVVVVLVPDPDPVVSVVVVVVVVVVVVVVVVVCLQLVNLLVVLVVLLVVLVVLLVVLCVDADPVCNVVSVVLVVLSVVLVVLSVVLVVVVVVQPVDDDPVNRVVSSVSSVVSVVSSVVSSVVSVVSVVVVVVVVVVVVVVVVVVVVVVVVVVVVPDDDPPPPDD